Protein AF-A0A849Q0R0-F1 (afdb_monomer)

Foldseek 3Di:
DDWDWDQDPVGTDPTDDDDQVVVQVCVVVPDKDWDWDDDVVDIDTHATWDWDDDPNDIEIESDPDDDPYHHNDDPPPCPPPCPPPPPPQPPVNVVVVVVVVVVVVVVD

Secondary structure (DSSP, 8-state):
-EEE--EETTEE---EEE-HHHHHHHHHTT---EEEEEETTEEEEEEEPEEEEETTEEEEESS----SS-B----------------PPPHHHHHHHHHHHHHHHTT-

Structure (mmCIF, N/CA/C/O backbone):
data_AF-A0A849Q0R0-F1
#
_entry.id   AF-A0A849Q0R0-F1
#
loop_
_atom_site.group_PDB
_atom_site.id
_atom_site.type_symbol
_atom_site.label_atom_id
_atom_site.label_alt_id
_atom_site.label_comp_id
_atom_site.label_asym_id
_atom_site.label_entity_id
_atom_site.label_seq_id
_atom_site.pdbx_PDB_ins_code
_atom_site.Cartn_x
_atom_site.Cartn_y
_atom_site.Cartn_z
_atom_site.occupancy
_atom_site.B_iso_or_equiv
_atom_site.auth_seq_id
_atom_site.auth_comp_id
_atom_site.auth_asym_id
_atom_site.auth_atom_id
_atom_site.pdbx_PDB_model_num
ATOM 1 N N . MET A 1 1 ? 9.302 -4.269 -2.899 1.00 66.31 1 MET A N 1
ATOM 2 C CA . MET A 1 1 ? 8.561 -4.476 -1.632 1.00 66.31 1 MET A CA 1
ATOM 3 C C . MET A 1 1 ? 7.679 -3.267 -1.382 1.00 66.31 1 MET A C 1
ATOM 5 O O . MET A 1 1 ? 8.118 -2.166 -1.687 1.00 66.31 1 MET A O 1
ATOM 9 N N . ALA A 1 2 ? 6.465 -3.462 -0.864 1.00 82.38 2 ALA A N 1
ATOM 10 C CA . ALA A 1 2 ? 5.539 -2.375 -0.543 1.00 82.38 2 ALA A CA 1
ATOM 11 C C . ALA A 1 2 ? 5.251 -2.349 0.963 1.00 82.38 2 ALA A C 1
ATOM 13 O O . ALA A 1 2 ? 5.290 -3.388 1.625 1.00 82.38 2 ALA A O 1
ATOM 14 N N . LYS A 1 3 ? 4.951 -1.166 1.503 1.00 89.81 3 LYS A N 1
ATOM 15 C CA . LYS A 1 3 ? 4.511 -1.007 2.889 1.00 89.81 3 LYS A CA 1
ATOM 16 C C . LYS A 1 3 ? 2.990 -0.875 2.904 1.00 89.81 3 LYS A C 1
ATOM 18 O O . LYS A 1 3 ? 2.447 0.098 2.391 1.00 89.81 3 LYS A O 1
ATOM 23 N N . ARG A 1 4 ? 2.302 -1.877 3.451 1.00 91.88 4 ARG A N 1
ATOM 24 C CA . ARG A 1 4 ? 0.846 -1.869 3.613 1.00 91.88 4 ARG A CA 1
ATOM 25 C C . ARG A 1 4 ? 0.482 -1.132 4.885 1.00 91.88 4 ARG A C 1
ATOM 27 O O . ARG A 1 4 ? 0.954 -1.517 5.948 1.00 91.88 4 ARG A O 1
ATOM 34 N N . HIS A 1 5 ? -0.416 -0.169 4.767 1.00 92.31 5 HIS A N 1
ATOM 35 C CA . HIS A 1 5 ? -1.092 0.477 5.883 1.00 92.31 5 HIS A CA 1
ATOM 36 C C . HIS A 1 5 ? -2.537 -0.028 5.946 1.00 92.31 5 HIS A C 1
ATOM 38 O O . HIS A 1 5 ? -3.097 -0.426 4.925 1.00 92.31 5 HIS A O 1
ATOM 44 N N . GLU A 1 6 ? -3.113 -0.051 7.140 1.00 91.69 6 GLU A N 1
ATOM 45 C CA . GLU A 1 6 ? -4.521 -0.398 7.363 1.00 91.69 6 GLU A CA 1
ATOM 46 C C . GLU A 1 6 ? -5.236 0.862 7.853 1.00 91.69 6 GLU A C 1
ATOM 48 O O . GLU A 1 6 ? -4.666 1.601 8.662 1.00 91.69 6 GLU A O 1
ATOM 53 N N . ASP A 1 7 ? -6.437 1.116 7.333 1.00 86.56 7 ASP A N 1
ATOM 54 C CA . ASP A 1 7 ? -7.311 2.173 7.840 1.00 86.56 7 ASP A CA 1
ATOM 55 C C . ASP A 1 7 ? -7.841 1.755 9.221 1.00 86.56 7 ASP A C 1
ATOM 57 O O . ASP A 1 7 ? -8.287 0.621 9.414 1.00 86.56 7 ASP A O 1
ATOM 61 N N . SER A 1 8 ? -7.791 2.672 10.182 1.00 85.62 8 SER A N 1
ATOM 62 C CA . SER A 1 8 ? -8.345 2.528 11.528 1.00 85.62 8 SER A CA 1
ATOM 63 C C . SER A 1 8 ? -9.107 3.790 11.929 1.00 85.62 8 SER A C 1
ATOM 65 O O . SER A 1 8 ? -8.953 4.850 11.322 1.00 85.62 8 SER A O 1
ATOM 67 N N . ASP A 1 9 ? -9.886 3.713 13.009 1.00 85.56 9 ASP A N 1
ATOM 68 C CA . ASP A 1 9 ? -10.667 4.856 13.518 1.00 85.56 9 ASP A CA 1
ATOM 69 C C . ASP A 1 9 ? -9.794 6.073 13.886 1.00 85.56 9 ASP A C 1
ATOM 71 O O . ASP A 1 9 ? -10.257 7.210 13.920 1.00 85.56 9 ASP A O 1
ATOM 75 N N . THR A 1 10 ? -8.509 5.835 14.152 1.00 83.88 10 THR A N 1
ATOM 76 C CA . THR A 1 10 ? -7.508 6.836 14.545 1.00 83.88 10 THR A CA 1
ATOM 77 C C . THR A 1 10 ? -6.599 7.297 13.401 1.00 83.88 10 THR A C 1
ATOM 79 O O . THR A 1 10 ? -5.693 8.098 13.637 1.00 83.88 10 THR A O 1
ATOM 82 N N . GLY A 1 11 ? -6.808 6.816 12.171 1.00 81.94 11 GLY A N 1
ATOM 83 C CA . GLY A 1 11 ? -5.996 7.171 11.005 1.00 81.94 11 GLY A CA 1
ATOM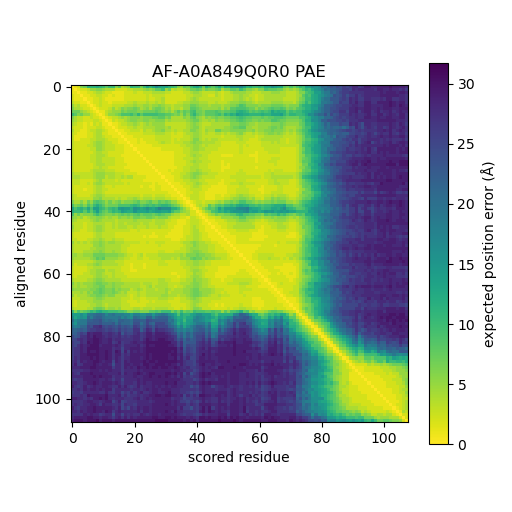 84 C C . GLY A 1 11 ? -5.478 5.946 10.257 1.00 81.94 11 GLY A C 1
ATOM 85 O O . GLY A 1 11 ? -6.217 5.000 10.021 1.00 81.94 11 GLY A O 1
ATOM 86 N N . ILE A 1 12 ? -4.209 5.969 9.850 1.00 85.88 12 ILE A N 1
ATOM 87 C CA . ILE A 1 12 ? -3.561 4.822 9.204 1.00 85.88 12 ILE A CA 1
ATOM 88 C C . ILE A 1 12 ? -2.522 4.212 10.139 1.00 85.88 12 ILE A C 1
ATOM 90 O O . ILE A 1 12 ? -1.804 4.925 10.844 1.00 85.88 12 ILE A O 1
ATOM 94 N N . THR A 1 13 ? -2.408 2.887 10.139 1.00 90.38 13 THR A N 1
ATOM 95 C CA . THR A 1 13 ? -1.404 2.201 10.965 1.00 90.38 13 THR A CA 1
ATOM 96 C C . THR A 1 13 ? 0.028 2.524 10.516 1.00 90.38 13 THR A C 1
ATOM 98 O O . THR A 1 13 ? 0.263 2.968 9.394 1.00 90.38 13 THR A O 1
ATOM 101 N N . ASN A 1 14 ? 1.030 2.226 11.355 1.00 88.25 14 ASN A N 1
ATOM 102 C CA . ASN A 1 14 ? 2.453 2.362 10.991 1.00 88.25 14 ASN A CA 1
ATOM 103 C C . ASN A 1 14 ? 2.867 1.517 9.780 1.00 88.25 14 ASN A C 1
ATOM 105 O O . ASN A 1 14 ? 3.922 1.769 9.196 1.00 88.25 14 ASN A O 1
ATOM 109 N N . GLY A 1 15 ? 2.038 0.544 9.409 1.00 90.50 15 GLY A N 1
ATOM 110 C CA . GLY A 1 15 ? 2.188 -0.316 8.253 1.00 90.50 15 GLY A CA 1
ATOM 111 C C . GLY A 1 15 ? 3.223 -1.430 8.405 1.00 90.50 15 GLY A C 1
ATOM 112 O O . GLY A 1 15 ? 4.105 -1.389 9.263 1.00 90.50 15 GLY A O 1
ATOM 113 N N . LYS A 1 16 ? 3.104 -2.449 7.554 1.00 93.00 16 LYS A N 1
ATOM 114 C CA . LYS A 1 16 ? 3.971 -3.637 7.514 1.00 93.00 16 LYS A CA 1
ATOM 115 C C . LYS A 1 16 ? 4.429 -3.896 6.086 1.00 93.00 16 LYS A C 1
ATOM 117 O O . LYS A 1 16 ? 3.681 -3.644 5.141 1.00 93.00 16 LYS A O 1
ATOM 122 N N . PHE A 1 17 ? 5.647 -4.402 5.920 1.00 92.00 17 PHE A N 1
ATOM 123 C CA . PHE A 1 17 ? 6.100 -4.834 4.603 1.00 92.00 17 PHE A CA 1
ATOM 124 C C . PHE A 1 17 ? 5.300 -6.051 4.152 1.00 92.00 17 PHE A C 1
ATOM 126 O O . PHE A 1 17 ? 5.124 -7.004 4.909 1.00 92.00 17 PHE A O 1
ATOM 133 N N . VAL A 1 18 ? 4.814 -5.993 2.919 1.00 91.88 18 VAL A N 1
ATOM 134 C CA . VAL A 1 18 ? 4.101 -7.089 2.270 1.00 91.88 18 VAL A CA 1
ATOM 135 C C . VAL A 1 18 ? 4.689 -7.329 0.888 1.00 91.88 18 VAL A C 1
ATOM 137 O O . VAL A 1 18 ? 5.199 -6.413 0.228 1.00 91.88 18 VAL A O 1
ATOM 140 N N . ASP A 1 19 ? 4.636 -8.586 0.468 1.00 91.69 19 ASP A N 1
ATOM 141 C CA . ASP A 1 19 ? 5.011 -8.994 -0.875 1.00 91.69 19 ASP A CA 1
ATOM 142 C C . ASP A 1 19 ? 3.794 -9.049 -1.810 1.00 91.69 19 ASP A C 1
ATOM 144 O O . ASP A 1 19 ? 2.631 -8.943 -1.407 1.00 91.69 19 ASP A O 1
ATOM 148 N N . ARG A 1 20 ? 4.091 -9.224 -3.098 1.00 92.44 20 ARG A N 1
ATOM 149 C CA . ARG A 1 20 ? 3.095 -9.304 -4.165 1.00 92.44 20 ARG A CA 1
ATOM 150 C C . ARG A 1 20 ? 2.138 -10.481 -3.992 1.00 92.44 20 ARG A C 1
ATOM 152 O O . ARG A 1 20 ? 0.956 -10.345 -4.310 1.00 92.44 20 ARG A O 1
ATOM 159 N N . ILE A 1 21 ? 2.628 -11.624 -3.511 1.00 94.12 21 ILE A N 1
ATOM 160 C CA . ILE A 1 21 ? 1.829 -12.845 -3.356 1.00 94.12 21 ILE A CA 1
ATOM 161 C C . ILE A 1 21 ? 0.748 -12.604 -2.306 1.00 94.12 21 ILE A C 1
ATOM 163 O O . ILE A 1 21 ? -0.431 -12.853 -2.571 1.00 94.12 21 ILE A O 1
ATOM 167 N N . LYS A 1 22 ? 1.125 -12.047 -1.154 1.00 94.75 22 LYS A N 1
ATOM 168 C CA . LYS A 1 22 ? 0.201 -11.731 -0.070 1.00 94.75 22 LYS A CA 1
ATOM 169 C C . LYS A 1 22 ? -0.816 -10.674 -0.486 1.00 94.75 22 LYS A C 1
ATOM 171 O O . LYS A 1 22 ? -2.009 -10.885 -0.277 1.00 94.75 22 LYS A O 1
ATOM 176 N N . THR A 1 23 ? -0.382 -9.588 -1.129 1.00 93.38 23 THR A N 1
ATOM 177 C CA . THR A 1 23 ? -1.302 -8.559 -1.643 1.00 93.38 23 THR A CA 1
ATOM 178 C C . THR A 1 23 ? -2.307 -9.149 -2.632 1.00 93.38 23 THR A C 1
ATOM 180 O O . THR A 1 23 ? -3.503 -8.891 -2.525 1.00 93.38 23 THR A O 1
ATOM 183 N N . SER A 1 24 ? -1.850 -9.991 -3.558 1.00 94.06 24 SER A N 1
ATOM 184 C CA . SER A 1 24 ? -2.725 -10.608 -4.562 1.00 94.06 24 SER A CA 1
ATOM 185 C C . SER A 1 24 ? -3.704 -11.603 -3.944 1.00 94.06 24 SER A C 1
ATOM 187 O O . SER A 1 24 ? -4.870 -11.636 -4.329 1.00 94.06 24 SER A O 1
ATOM 189 N N . PHE A 1 25 ? -3.251 -12.397 -2.969 1.00 95.00 25 PHE A N 1
ATOM 190 C CA . PHE A 1 25 ? -4.117 -13.296 -2.210 1.00 95.00 25 PHE A CA 1
ATOM 191 C C . PHE A 1 25 ? -5.208 -12.515 -1.473 1.00 95.00 25 PHE A C 1
ATOM 193 O O . PHE A 1 25 ? -6.375 -12.884 -1.543 1.00 95.00 25 PHE A O 1
ATOM 200 N N . ASP A 1 26 ? -4.853 -11.414 -0.817 1.00 95.19 26 ASP A N 1
ATOM 201 C CA . ASP A 1 26 ? -5.809 -10.585 -0.087 1.00 95.19 26 ASP A CA 1
ATOM 202 C C . ASP A 1 26 ? -6.877 -9.995 -1.022 1.00 95.19 26 ASP A C 1
ATOM 204 O O . ASP A 1 26 ? -8.068 -10.077 -0.715 1.00 95.19 26 ASP A O 1
ATOM 208 N N . ILE A 1 27 ? -6.476 -9.481 -2.192 1.00 94.88 27 ILE A N 1
ATOM 209 C CA . ILE A 1 27 ? -7.425 -8.945 -3.181 1.00 94.88 27 ILE A CA 1
ATOM 210 C C . ILE A 1 27 ? -8.332 -10.049 -3.736 1.00 94.88 27 ILE A C 1
ATOM 212 O O . ILE A 1 27 ? -9.539 -9.847 -3.872 1.00 94.88 27 ILE A O 1
ATOM 216 N N . ALA A 1 28 ? -7.785 -11.238 -4.004 1.00 94.12 28 ALA A N 1
ATOM 217 C CA . ALA A 1 28 ? -8.571 -12.390 -4.443 1.00 94.12 28 ALA A CA 1
ATOM 218 C C . ALA A 1 28 ? -9.621 -12.828 -3.404 1.00 94.12 28 ALA A C 1
ATOM 220 O O . ALA A 1 28 ? -10.667 -13.347 -3.782 1.00 94.12 28 ALA A O 1
ATOM 221 N N . ASN A 1 29 ? -9.363 -12.585 -2.115 1.00 96.12 29 ASN A N 1
ATOM 222 C CA . ASN A 1 29 ? -10.286 -12.864 -1.011 1.00 96.12 29 ASN A CA 1
ATOM 223 C C . ASN A 1 29 ? -11.198 -11.670 -0.662 1.00 96.12 29 ASN A C 1
ATOM 225 O O . ASN A 1 29 ? -11.835 -11.664 0.389 1.00 96.12 29 ASN A O 1
ATOM 229 N N . GLY A 1 30 ? -11.284 -10.662 -1.536 1.00 95.00 30 GLY A N 1
ATOM 230 C CA . GLY A 1 30 ? -12.250 -9.568 -1.420 1.00 95.00 30 GLY A CA 1
ATOM 231 C C . GLY A 1 30 ? -11.746 -8.320 -0.696 1.00 95.00 30 GLY A C 1
ATOM 232 O O . GLY A 1 30 ? -12.496 -7.349 -0.583 1.00 95.00 30 GLY A O 1
ATOM 233 N N . LEU A 1 31 ? -10.487 -8.285 -0.247 1.00 94.69 31 LEU A N 1
ATOM 234 C CA . LEU A 1 31 ? -9.910 -7.058 0.303 1.00 94.69 31 LEU A CA 1
ATOM 235 C C . LEU A 1 31 ? -9.631 -6.047 -0.816 1.00 94.69 31 LEU A C 1
ATOM 237 O O . LEU A 1 31 ? -9.176 -6.391 -1.905 1.00 94.69 31 LEU A O 1
ATOM 241 N N . SER A 1 32 ? -9.894 -4.770 -0.551 1.00 92.88 32 SER A N 1
ATOM 242 C CA . SER A 1 32 ? -9.600 -3.687 -1.492 1.00 92.88 32 SER A CA 1
ATOM 243 C C . SER A 1 32 ? -8.412 -2.872 -1.011 1.00 92.88 32 SER A C 1
ATOM 245 O O . SER A 1 32 ? -8.316 -2.529 0.162 1.00 92.88 32 SER A O 1
ATOM 247 N N . TYR A 1 33 ? -7.529 -2.541 -1.946 1.00 93.81 33 TYR A N 1
ATOM 248 C CA . TYR A 1 33 ? -6.330 -1.756 -1.699 1.00 93.81 33 TYR A CA 1
ATOM 249 C C . TYR 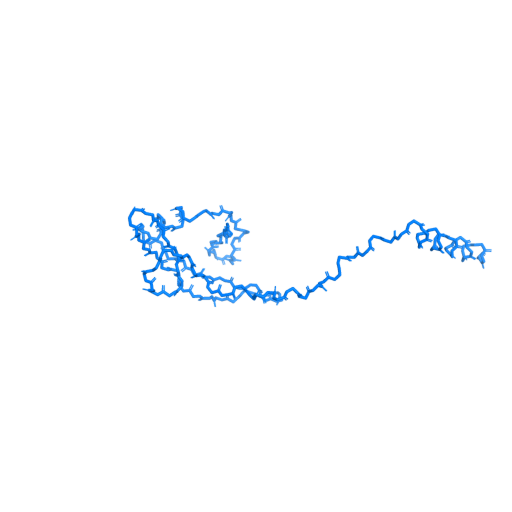A 1 33 ? -6.314 -0.515 -2.579 1.00 93.81 33 TYR A C 1
ATOM 251 O O . TYR A 1 33 ? -6.784 -0.548 -3.719 1.00 93.81 33 TYR A O 1
ATOM 259 N N . ILE A 1 34 ? -5.722 0.556 -2.061 1.00 92.75 34 ILE A N 1
ATOM 260 C CA . ILE A 1 34 ? -5.394 1.768 -2.810 1.00 92.75 34 ILE A CA 1
ATOM 261 C C . ILE A 1 34 ? -3.912 2.096 -2.615 1.00 92.75 34 ILE A C 1
ATOM 263 O O . ILE A 1 34 ? -3.342 1.777 -1.568 1.00 92.75 34 ILE A O 1
ATOM 267 N N . THR A 1 35 ? -3.284 2.743 -3.593 1.00 91.50 35 THR A N 1
ATOM 268 C CA . THR A 1 35 ? -2.009 3.426 -3.347 1.00 91.50 35 THR A CA 1
ATOM 269 C C . THR A 1 35 ? -2.244 4.651 -2.462 1.00 91.50 35 THR A C 1
ATOM 271 O O . THR A 1 35 ? -3.338 5.220 -2.433 1.00 91.50 35 THR A O 1
ATOM 274 N N . ILE A 1 36 ? -1.223 5.054 -1.707 1.00 88.25 36 ILE A N 1
ATOM 275 C CA . ILE A 1 36 ? -1.218 6.300 -0.937 1.00 88.25 36 ILE A CA 1
ATOM 276 C C . ILE A 1 36 ? 0.105 7.024 -1.172 1.00 88.25 36 ILE A C 1
ATOM 278 O O . ILE A 1 36 ? 1.155 6.391 -1.273 1.00 88.25 36 ILE A O 1
ATOM 282 N N . TYR A 1 37 ? 0.055 8.351 -1.233 1.00 85.44 37 TYR A N 1
ATOM 283 C CA . TYR A 1 37 ? 1.233 9.201 -1.390 1.00 85.44 37 TYR A CA 1
ATOM 284 C C . TYR A 1 37 ? 1.407 10.046 -0.139 1.00 85.44 37 TYR A C 1
ATOM 286 O O . TYR A 1 37 ? 0.471 10.722 0.288 1.00 85.44 37 TYR A O 1
ATOM 294 N N . ASN A 1 38 ? 2.607 10.036 0.430 1.00 78.94 38 ASN A N 1
ATOM 295 C CA . ASN A 1 38 ? 2.972 10.981 1.473 1.00 78.94 38 ASN A CA 1
ATOM 296 C C . ASN A 1 38 ? 3.387 12.299 0.802 1.00 78.94 38 ASN A C 1
ATOM 298 O O . ASN A 1 38 ? 4.362 12.336 0.051 1.00 78.94 38 ASN A O 1
ATOM 302 N N . ARG A 1 39 ? 2.625 13.367 1.025 1.00 73.06 39 ARG A N 1
ATOM 303 C CA . ARG A 1 39 ? 3.092 14.744 0.822 1.00 73.06 39 ARG A CA 1
ATOM 304 C C . ARG A 1 39 ? 3.452 15.309 2.187 1.00 73.06 39 ARG A C 1
ATOM 306 O O . ARG A 1 39 ? 2.973 14.794 3.188 1.00 73.06 39 ARG A O 1
ATOM 313 N N . ILE A 1 40 ? 4.268 16.363 2.229 1.00 73.25 40 ILE A N 1
ATOM 314 C CA . ILE A 1 40 ? 4.672 17.043 3.473 1.00 73.25 40 ILE A CA 1
ATOM 315 C C . ILE A 1 40 ? 3.467 17.107 4.431 1.00 73.25 40 ILE A C 1
ATOM 317 O O . ILE A 1 40 ? 2.440 17.693 4.089 1.00 73.25 40 ILE A O 1
ATOM 321 N N . SER A 1 41 ? 3.591 16.373 5.545 1.00 70.50 41 SER A N 1
ATOM 322 C CA . SER A 1 41 ? 2.615 16.191 6.634 1.00 70.50 41 SER A CA 1
ATOM 323 C C . SER A 1 41 ? 1.205 15.666 6.294 1.00 70.50 41 SER A C 1
ATOM 325 O O . SER A 1 41 ? 0.337 15.674 7.167 1.00 70.50 41 SER A O 1
ATOM 327 N N . THR A 1 42 ? 0.945 15.154 5.087 1.00 79.69 42 THR A N 1
ATOM 328 C CA . THR A 1 42 ? -0.383 14.656 4.677 1.00 79.69 42 THR A CA 1
ATOM 329 C C . THR A 1 42 ? -0.321 13.398 3.807 1.00 79.69 42 THR A C 1
ATOM 331 O O . THR A 1 42 ? 0.600 13.189 3.021 1.00 79.69 42 THR A O 1
ATOM 334 N N . TRP A 1 43 ? -1.349 12.553 3.905 1.00 82.56 43 TRP A N 1
ATOM 335 C CA . TRP A 1 43 ? -1.517 11.386 3.038 1.00 82.56 43 TRP A CA 1
ATOM 336 C C . TRP A 1 43 ? -2.569 11.670 1.973 1.00 82.56 43 TRP A C 1
ATOM 338 O O . TRP A 1 43 ? -3.691 12.070 2.284 1.00 82.56 43 TRP A O 1
ATOM 348 N N . LYS A 1 44 ? -2.224 11.435 0.709 1.00 85.31 44 LYS A N 1
ATOM 349 C CA . LYS A 1 44 ? -3.153 11.532 -0.415 1.00 85.31 44 LYS A CA 1
ATOM 350 C C . LYS A 1 44 ? -3.538 10.133 -0.883 1.00 85.31 44 LYS A C 1
ATOM 352 O O . LYS A 1 44 ? -2.661 9.330 -1.200 1.00 85.31 44 LYS A O 1
ATOM 357 N N . LYS A 1 45 ? -4.845 9.865 -0.970 1.00 88.25 45 LYS A N 1
ATOM 358 C CA . LYS A 1 45 ? -5.374 8.647 -1.599 1.00 88.25 45 LYS A CA 1
ATOM 359 C C . LYS A 1 45 ? -4.987 8.615 -3.077 1.00 88.25 45 LYS A C 1
ATOM 361 O O . LYS A 1 45 ? -5.113 9.622 -3.775 1.00 88.25 45 LYS A O 1
ATOM 366 N N . GLY A 1 46 ? -4.494 7.468 -3.512 1.00 90.56 46 GLY A N 1
ATOM 367 C CA . GLY A 1 46 ? -4.128 7.174 -4.885 1.00 90.56 46 GLY A CA 1
ATOM 368 C C . GLY A 1 46 ? -5.151 6.280 -5.574 1.00 90.56 46 GLY A C 1
ATOM 369 O O . GLY A 1 46 ? -6.358 6.410 -5.364 1.00 90.56 46 GLY A O 1
ATOM 370 N N . ASN A 1 47 ? -4.650 5.373 -6.402 1.00 93.06 47 ASN A N 1
ATOM 371 C CA . ASN A 1 47 ? -5.440 4.538 -7.294 1.00 93.06 47 ASN A CA 1
ATOM 372 C C . ASN A 1 47 ? -5.745 3.172 -6.680 1.00 93.06 47 ASN A C 1
ATOM 374 O O . ASN A 1 47 ? -4.952 2.628 -5.908 1.00 93.06 47 ASN A O 1
ATOM 378 N N . LYS A 1 48 ? -6.898 2.599 -7.043 1.00 94.62 48 LYS A N 1
ATOM 379 C CA . LYS A 1 48 ? -7.262 1.236 -6.644 1.00 94.62 48 LYS A CA 1
ATOM 380 C C . LYS A 1 48 ? -6.273 0.244 -7.247 1.00 94.62 48 LYS A C 1
ATOM 382 O O . LYS A 1 48 ? -5.946 0.328 -8.424 1.00 94.62 48 LYS A O 1
ATOM 387 N N . ILE A 1 49 ? -5.829 -0.708 -6.437 1.00 94.31 49 ILE A N 1
ATOM 388 C CA . ILE A 1 49 ? -4.961 -1.788 -6.894 1.00 94.31 49 ILE A CA 1
ATOM 389 C C . ILE A 1 49 ? -5.831 -2.938 -7.402 1.00 94.31 49 ILE A C 1
ATOM 391 O O . ILE A 1 49 ? -6.747 -3.412 -6.723 1.00 94.31 49 ILE A O 1
ATOM 395 N N . HIS A 1 50 ? -5.513 -3.393 -8.602 1.00 94.12 50 HIS A N 1
ATOM 396 C CA . HIS A 1 50 ? -6.048 -4.574 -9.252 1.00 94.12 50 HIS A CA 1
ATOM 397 C C . HIS A 1 50 ? -4.996 -5.681 -9.253 1.00 94.12 50 HIS A C 1
ATOM 399 O O . HIS A 1 50 ? -3.795 -5.413 -9.263 1.00 94.12 50 HIS A O 1
ATOM 405 N N . PHE A 1 51 ? -5.452 -6.933 -9.270 1.00 93.88 51 PHE A N 1
ATOM 406 C CA . PHE A 1 51 ? -4.580 -8.084 -9.476 1.00 93.88 51 PHE A CA 1
ATOM 407 C C . PHE A 1 51 ? -5.070 -8.923 -10.653 1.00 93.88 51 PHE A C 1
ATOM 409 O O . PHE A 1 51 ? -6.262 -8.950 -10.970 1.00 93.88 51 PHE A O 1
ATOM 416 N N . PHE A 1 52 ? -4.147 -9.643 -11.272 1.00 94.44 52 PHE A N 1
ATOM 417 C CA . PHE A 1 52 ? -4.440 -10.694 -12.241 1.00 94.44 52 PHE A CA 1
ATOM 418 C C . PHE A 1 52 ? -3.317 -11.731 -12.216 1.00 94.44 52 PHE A C 1
ATOM 420 O O . PHE A 1 52 ? -2.295 -11.545 -11.554 1.00 94.44 52 PHE A O 1
ATOM 427 N N . ARG A 1 53 ? -3.521 -12.851 -12.913 1.00 95.31 53 ARG A N 1
ATOM 428 C CA . ARG A 1 53 ? -2.516 -13.907 -13.054 1.00 95.31 53 ARG A CA 1
ATOM 429 C C . ARG A 1 53 ? -2.189 -14.137 -14.519 1.00 95.31 53 ARG A C 1
ATOM 431 O O . ARG A 1 53 ? -3.101 -14.193 -15.343 1.00 95.31 53 ARG A O 1
ATOM 438 N N . ILE A 1 54 ? -0.909 -14.320 -14.820 1.00 95.69 54 ILE A N 1
ATOM 439 C CA . ILE A 1 54 ? -0.420 -14.763 -16.129 1.00 95.69 54 ILE A CA 1
ATOM 440 C C . ILE A 1 54 ? 0.437 -15.999 -15.875 1.00 95.69 54 ILE A C 1
ATOM 442 O O . ILE A 1 54 ? 1.379 -15.942 -15.097 1.00 95.69 54 ILE A O 1
ATOM 446 N N . HIS A 1 55 ? 0.070 -17.134 -16.473 1.00 95.19 55 HIS A N 1
ATOM 447 C CA . HIS A 1 55 ? 0.742 -18.425 -16.249 1.00 95.19 55 HIS A CA 1
ATOM 448 C C . HIS A 1 55 ? 0.890 -18.816 -14.762 1.00 95.19 55 HIS A C 1
ATOM 450 O O . HIS A 1 55 ? 1.872 -19.428 -14.369 1.00 95.19 55 HIS A O 1
ATOM 456 N N . GLY A 1 56 ? -0.091 -18.458 -13.926 1.00 93.44 56 GLY A N 1
ATOM 457 C CA . GLY A 1 56 ? -0.072 -18.731 -12.483 1.00 93.44 56 GLY A CA 1
ATOM 458 C C . GLY A 1 56 ? 0.641 -17.667 -11.642 1.00 93.44 56 GLY A C 1
ATOM 459 O O . GLY A 1 56 ? 0.326 -17.539 -10.460 1.00 93.44 56 GLY A O 1
ATOM 460 N N . GLU A 1 57 ? 1.492 -16.841 -12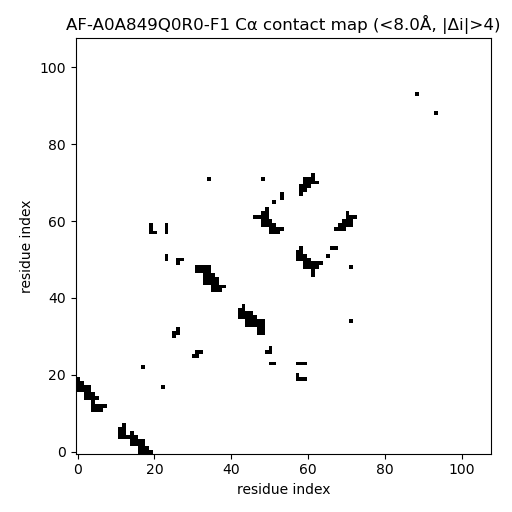.251 1.00 95.25 57 GLU A N 1
ATOM 461 C CA . GLU A 1 57 ? 2.199 -15.755 -11.572 1.00 95.25 57 GLU A CA 1
ATOM 462 C C . GLU A 1 57 ? 1.276 -14.550 -11.341 1.00 95.25 57 GLU A C 1
ATOM 464 O O . GLU A 1 57 ? 0.618 -14.093 -12.286 1.00 95.25 57 GLU A O 1
ATOM 469 N N . PRO A 1 58 ? 1.181 -14.029 -10.103 1.00 94.94 58 PRO A N 1
ATOM 470 C CA . PRO A 1 58 ? 0.354 -12.873 -9.800 1.00 94.94 58 PRO A CA 1
ATOM 471 C C . PRO A 1 58 ? 1.062 -11.559 -10.142 1.00 94.94 58 PRO A C 1
ATOM 473 O O . PRO A 1 58 ? 2.252 -11.405 -9.873 1.00 94.94 58 PRO A O 1
ATOM 476 N N . TYR A 1 59 ? 0.292 -10.590 -10.631 1.00 94.50 59 TYR A N 1
ATOM 477 C CA . TYR A 1 59 ? 0.729 -9.221 -10.903 1.00 94.50 59 TYR A CA 1
ATOM 478 C C . TYR A 1 59 ? -0.253 -8.222 -10.299 1.00 94.50 59 TYR A C 1
ATOM 480 O O . TYR A 1 59 ? -1.460 -8.484 -10.263 1.00 94.50 59 TYR A O 1
ATOM 488 N N . VAL A 1 60 ? 0.264 -7.084 -9.836 1.00 93.88 60 VAL A N 1
ATOM 489 C CA . VAL A 1 60 ? -0.514 -5.997 -9.228 1.00 93.88 60 VAL A CA 1
ATOM 490 C C . VAL A 1 60 ? -0.346 -4.701 -10.010 1.00 93.88 60 VAL A C 1
ATOM 492 O O . VAL A 1 60 ? 0.771 -4.249 -10.278 1.00 93.88 60 VAL A O 1
ATOM 495 N N . ARG A 1 61 ? -1.467 -4.091 -10.395 1.00 94.19 61 ARG A N 1
ATOM 496 C CA . ARG A 1 61 ? -1.480 -2.874 -11.213 1.00 94.19 61 ARG A CA 1
ATOM 497 C C . ARG A 1 61 ? -2.571 -1.904 -10.776 1.00 94.19 61 ARG A C 1
ATOM 499 O O . ARG A 1 61 ? -3.596 -2.327 -10.259 1.00 94.19 61 ARG A O 1
ATOM 506 N N . ILE A 1 62 ? -2.357 -0.609 -10.976 1.00 94.00 62 ILE A N 1
ATOM 507 C CA . ILE A 1 62 ? -3.386 0.431 -10.798 1.00 94.00 62 ILE A CA 1
ATOM 508 C C . ILE A 1 62 ? -4.233 0.638 -12.054 1.00 94.00 62 ILE A C 1
ATOM 510 O O . ILE A 1 62 ? -5.341 1.160 -11.982 1.00 94.00 62 ILE A O 1
ATOM 514 N N . ASP A 1 63 ? -3.716 0.212 -13.205 1.00 92.00 63 ASP A N 1
ATOM 515 C CA . ASP A 1 63 ? -4.496 0.076 -14.425 1.00 92.00 63 ASP A CA 1
ATOM 516 C C . ASP A 1 63 ? -5.069 -1.348 -14.529 1.00 92.00 63 ASP A C 1
ATOM 518 O O . ASP A 1 63 ? -4.763 -2.239 -13.733 1.00 92.00 63 ASP A O 1
ATOM 522 N N . GLN A 1 64 ? -5.927 -1.567 -15.521 1.00 90.75 64 GLN A N 1
ATOM 523 C CA . GLN A 1 64 ? -6.514 -2.880 -15.806 1.00 90.75 64 GLN A CA 1
ATOM 524 C C . GLN A 1 64 ? -5.810 -3.599 -16.965 1.00 90.75 64 GLN A C 1
ATOM 526 O O . GLN A 1 64 ? -6.367 -4.533 -17.550 1.00 90.75 64 GLN A O 1
ATOM 531 N N . ASN A 1 65 ? -4.596 -3.171 -17.323 1.00 93.00 65 ASN A N 1
ATOM 532 C CA . ASN A 1 65 ? -3.852 -3.775 -18.415 1.00 93.00 65 ASN A CA 1
ATOM 533 C C . ASN A 1 65 ? -3.265 -5.125 -17.976 1.00 93.00 65 ASN A C 1
ATOM 535 O O . ASN A 1 65 ? -2.678 -5.242 -16.903 1.00 93.00 65 ASN A O 1
ATOM 539 N N . LYS A 1 66 ? -3.402 -6.163 -18.802 1.00 91.69 66 LYS A N 1
ATOM 540 C CA . LYS A 1 66 ? -2.982 -7.532 -18.459 1.00 91.69 66 LYS A CA 1
ATOM 541 C C . LYS A 1 66 ? -1.624 -7.847 -19.074 1.00 91.69 66 LYS A C 1
ATOM 543 O O . LYS A 1 66 ? -1.538 -8.558 -20.071 1.00 91.69 66 LYS A O 1
ATOM 548 N N . VAL A 1 67 ? -0.569 -7.310 -18.470 1.00 93.38 67 VAL A N 1
ATOM 549 C CA . VAL A 1 67 ? 0.825 -7.537 -18.889 1.00 93.38 67 VAL A CA 1
ATOM 550 C C . VAL A 1 67 ? 1.610 -8.170 -17.749 1.00 93.38 67 VAL A C 1
ATOM 552 O O . VAL A 1 67 ? 1.272 -7.990 -16.584 1.00 93.38 67 VAL A O 1
ATOM 555 N N . ASN A 1 68 ? 2.682 -8.884 -18.060 1.00 93.81 68 ASN A N 1
ATOM 556 C CA . ASN A 1 68 ? 3.539 -9.572 -17.091 1.00 93.81 68 ASN A CA 1
ATOM 557 C C . ASN A 1 68 ? 4.469 -8.616 -16.310 1.00 93.81 68 ASN A C 1
ATOM 559 O O . ASN A 1 68 ? 5.656 -8.891 -16.139 1.00 93.81 68 ASN A O 1
ATOM 563 N N . GLN A 1 69 ? 3.932 -7.493 -15.832 1.00 92.38 69 GLN A N 1
ATOM 564 C CA . GLN A 1 69 ? 4.663 -6.458 -15.110 1.00 92.38 69 GLN A CA 1
ATOM 565 C C . GLN A 1 69 ? 3.746 -5.766 -14.098 1.00 92.38 69 GLN A C 1
ATOM 567 O O . GLN A 1 69 ? 2.604 -5.427 -14.413 1.00 92.38 69 GLN A O 1
ATOM 572 N N . ASP A 1 70 ? 4.265 -5.502 -12.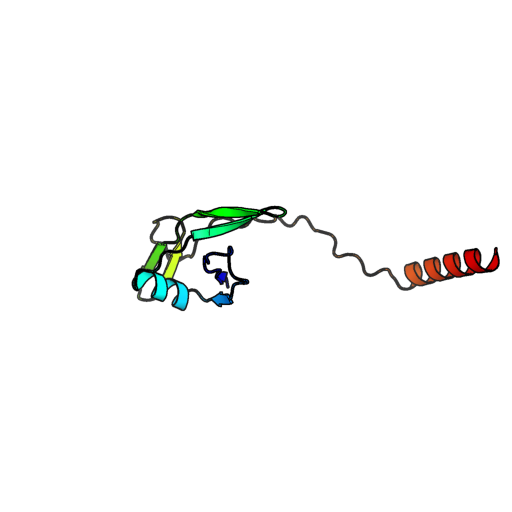902 1.00 91.25 70 ASP A N 1
ATOM 573 C CA . ASP A 1 70 ? 3.582 -4.677 -11.904 1.00 91.25 70 ASP A CA 1
ATOM 574 C C . ASP A 1 70 ? 3.578 -3.196 -12.328 1.00 91.25 70 ASP A C 1
ATOM 576 O O . ASP A 1 70 ? 4.476 -2.730 -13.032 1.00 91.25 70 ASP A O 1
ATOM 580 N N . TYR A 1 71 ? 2.566 -2.439 -11.906 1.00 91.69 71 TYR A N 1
ATOM 581 C CA . TYR A 1 71 ? 2.466 -1.008 -12.212 1.00 91.69 71 TYR A CA 1
ATOM 582 C C . TYR A 1 71 ? 1.625 -0.284 -11.173 1.00 91.69 71 TYR A C 1
ATOM 584 O O . TYR A 1 71 ? 0.403 -0.354 -11.201 1.00 91.69 71 TYR A O 1
ATOM 592 N N . LEU A 1 72 ? 2.272 0.420 -10.251 1.00 88.62 72 LEU A N 1
ATOM 593 C CA . LEU A 1 72 ? 1.611 1.131 -9.153 1.00 88.62 72 LEU A CA 1
ATOM 594 C C . LEU A 1 72 ? 1.731 2.657 -9.301 1.00 88.62 72 LEU A C 1
ATOM 596 O O . LEU A 1 72 ? 1.779 3.366 -8.299 1.00 88.62 72 LEU A O 1
ATOM 600 N N . GLU A 1 73 ? 1.751 3.128 -10.557 1.00 81.12 73 GLU A N 1
ATOM 601 C CA . GLU A 1 73 ? 2.144 4.486 -10.972 1.00 81.12 73 GLU A CA 1
ATOM 602 C C . GLU A 1 73 ? 3.638 4.770 -10.758 1.00 81.12 73 GLU A C 1
ATOM 604 O O . GLU A 1 73 ? 4.322 4.063 -10.012 1.00 81.12 73 GLU A O 1
ATOM 609 N N . ASP A 1 74 ? 4.157 5.806 -11.423 1.00 63.38 74 ASP A N 1
ATOM 610 C CA . ASP A 1 74 ? 5.489 6.319 -11.112 1.00 63.38 74 ASP A CA 1
ATOM 611 C C . ASP A 1 74 ? 5.428 6.938 -9.704 1.00 63.38 74 ASP A C 1
ATOM 613 O O . ASP A 1 74 ? 4.923 8.042 -9.488 1.00 63.38 74 ASP A O 1
ATOM 617 N N . ILE A 1 75 ? 6.007 6.234 -8.724 1.00 55.50 75 ILE A N 1
ATOM 618 C CA . ILE A 1 75 ? 6.814 6.917 -7.706 1.00 55.50 75 ILE A CA 1
ATOM 619 C C . ILE A 1 75 ? 7.672 7.860 -8.531 1.00 55.50 75 ILE A C 1
ATOM 621 O O . ILE A 1 75 ? 8.320 7.325 -9.430 1.00 55.50 75 ILE A O 1
ATOM 625 N N . LEU A 1 76 ? 7.593 9.189 -8.311 1.00 43.88 76 LEU A N 1
ATOM 626 C CA . LEU A 1 76 ? 8.425 10.186 -9.000 1.00 43.88 76 LEU A CA 1
ATOM 627 C C . LEU A 1 76 ? 9.707 9.478 -9.395 1.00 43.88 76 LEU A C 1
ATOM 629 O O . LEU A 1 76 ? 10.451 9.067 -8.497 1.00 43.88 76 LEU A O 1
ATOM 633 N N . LYS A 1 77 ? 9.898 9.209 -10.696 1.00 45.38 77 LYS A N 1
ATOM 634 C CA . LYS A 1 77 ? 11.222 8.854 -11.168 1.00 45.38 77 LYS A CA 1
ATOM 635 C C . LYS A 1 77 ? 11.994 10.074 -10.751 1.00 45.38 77 LYS A C 1
ATOM 637 O O . LYS A 1 77 ? 11.894 11.128 -11.372 1.00 45.38 77 LYS A O 1
ATOM 642 N N . VAL A 1 78 ? 12.668 9.958 -9.619 1.00 45.94 78 VAL A N 1
ATOM 643 C CA . VAL A 1 78 ? 13.802 10.782 -9.327 1.00 45.94 78 VAL A CA 1
ATOM 644 C C . VAL A 1 78 ? 14.734 10.327 -10.441 1.00 45.94 78 VAL A C 1
ATOM 646 O O . VAL A 1 78 ? 15.511 9.393 -10.277 1.00 45.94 78 VAL A O 1
ATOM 649 N N . GLU A 1 79 ? 14.565 10.913 -11.640 1.00 45.78 79 GLU A N 1
ATOM 650 C CA . GLU A 1 79 ? 15.707 11.301 -12.445 1.00 45.78 79 GLU A CA 1
ATOM 651 C C . GLU A 1 79 ? 16.663 11.787 -11.397 1.00 45.78 79 GLU A C 1
ATOM 653 O O . GLU A 1 79 ? 16.282 12.677 -10.635 1.00 45.78 79 GLU A O 1
ATOM 658 N N . SER A 1 80 ? 17.745 11.044 -11.213 1.00 46.78 80 SER A N 1
ATOM 659 C CA . SER A 1 80 ? 18.711 11.272 -10.166 1.00 46.78 80 SER A CA 1
ATOM 660 C C . SER A 1 80 ? 19.094 12.745 -10.208 1.00 46.78 80 SER A C 1
ATOM 662 O O . SER A 1 80 ? 20.044 13.137 -10.880 1.00 46.78 80 SER A O 1
ATOM 664 N N . LEU A 1 81 ? 18.354 13.582 -9.484 1.00 48.88 81 LEU A N 1
ATOM 665 C CA . LEU A 1 81 ? 18.904 14.715 -8.812 1.00 48.88 81 LEU A CA 1
ATOM 666 C C . LEU A 1 81 ? 19.911 13.997 -7.950 1.00 48.88 81 LEU A C 1
ATOM 668 O O . LEU A 1 81 ? 19.536 13.276 -7.024 1.00 48.88 81 LEU A O 1
ATOM 672 N N . ALA A 1 82 ? 21.162 14.033 -8.399 1.00 45.66 82 ALA A N 1
ATOM 673 C CA . ALA A 1 82 ? 22.290 13.783 -7.548 1.00 45.66 82 ALA A CA 1
ATOM 674 C C . ALA A 1 82 ? 22.065 14.736 -6.377 1.00 45.66 82 ALA A C 1
ATOM 676 O O . ALA A 1 82 ? 22.402 15.912 -6.439 1.00 45.66 82 ALA A O 1
ATOM 677 N N . ILE A 1 83 ? 21.335 14.259 -5.372 1.00 48.25 83 ILE A N 1
ATOM 678 C CA . ILE A 1 83 ? 21.411 14.788 -4.036 1.00 48.25 83 ILE A CA 1
ATOM 679 C C . ILE A 1 83 ? 22.861 14.452 -3.738 1.00 48.25 83 ILE A C 1
ATOM 681 O O . ILE A 1 83 ? 23.164 13.254 -3.693 1.00 48.25 83 ILE A O 1
ATOM 685 N N . PRO A 1 84 ? 23.776 15.438 -3.711 1.00 46.06 84 PRO A N 1
ATOM 686 C CA . PRO A 1 84 ? 25.120 15.130 -3.279 1.00 46.06 84 PRO A CA 1
ATOM 687 C C . PRO A 1 84 ? 24.933 14.422 -1.943 1.00 46.06 84 PRO A C 1
ATOM 689 O O . PRO A 1 84 ? 24.245 14.946 -1.058 1.00 46.06 84 PRO A O 1
ATOM 692 N N . GLU A 1 85 ? 25.439 13.190 -1.836 1.00 55.62 85 GLU A N 1
ATOM 693 C CA . GLU A 1 85 ? 25.654 12.617 -0.516 1.00 55.62 85 GLU A CA 1
ATOM 694 C C . GLU A 1 85 ? 26.341 13.720 0.289 1.00 55.62 85 GLU A C 1
ATOM 696 O O . GLU A 1 85 ? 27.198 14.410 -0.279 1.00 55.62 85 GLU A O 1
ATOM 701 N N . PRO A 1 86 ? 25.915 14.001 1.532 1.00 55.81 86 PRO A N 1
ATOM 702 C CA . PRO A 1 86 ? 26.657 14.945 2.343 1.00 55.81 86 PRO A CA 1
ATOM 703 C C . PRO A 1 86 ? 28.087 14.415 2.361 1.00 55.81 86 PRO A C 1
ATOM 705 O O . PRO A 1 86 ? 28.320 13.355 2.937 1.00 55.81 86 PRO A O 1
ATOM 708 N N . GLU A 1 87 ? 29.003 15.078 1.642 1.00 63.91 87 GLU A N 1
ATOM 709 C CA . GLU A 1 87 ? 30.416 14.738 1.697 1.00 63.91 87 GLU A CA 1
ATOM 710 C C . GLU A 1 87 ? 30.739 14.750 3.183 1.00 63.91 87 GLU A C 1
ATOM 712 O O . GLU A 1 87 ? 30.578 15.780 3.847 1.00 63.91 87 GLU A O 1
ATOM 717 N N . GLU A 1 88 ? 31.076 13.580 3.728 1.00 66.44 88 GLU A N 1
ATOM 718 C CA . GLU A 1 88 ? 31.570 13.498 5.089 1.00 66.44 88 GLU A CA 1
ATOM 719 C C . GLU A 1 88 ? 32.689 14.529 5.179 1.00 66.44 88 GLU A C 1
ATOM 721 O O . GLU A 1 88 ? 33.626 14.504 4.374 1.00 66.44 88 GLU A O 1
ATOM 726 N N . ALA A 1 89 ? 32.530 15.501 6.083 1.00 68.00 89 ALA A N 1
ATOM 727 C CA . ALA A 1 89 ? 33.484 16.586 6.221 1.00 68.00 89 ALA A CA 1
ATOM 728 C C . ALA A 1 89 ? 34.879 15.967 6.313 1.00 68.00 89 ALA A C 1
ATOM 730 O O . ALA A 1 89 ? 35.128 1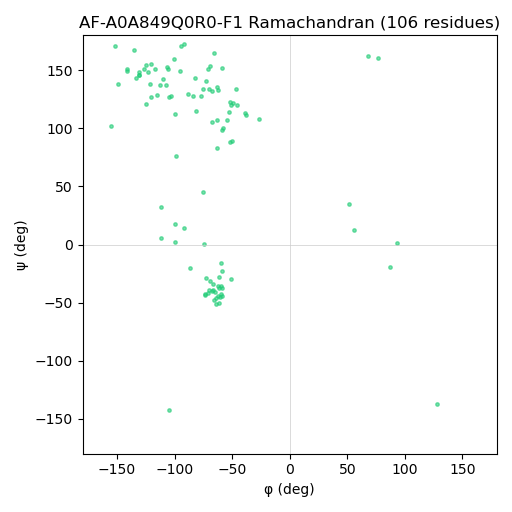5.116 7.173 1.00 68.00 89 ALA A O 1
ATOM 731 N N . THR A 1 90 ? 35.774 16.341 5.396 1.00 80.31 90 THR A N 1
ATOM 732 C CA . THR A 1 90 ? 37.102 15.732 5.380 1.00 80.31 90 THR A CA 1
ATOM 733 C C . THR A 1 90 ? 37.783 15.990 6.728 1.00 80.31 90 THR A C 1
ATOM 735 O O . THR A 1 90 ? 37.510 17.013 7.370 1.00 80.31 90 THR A O 1
ATOM 738 N N . PRO A 1 91 ? 38.702 15.117 7.178 1.00 79.62 91 PRO A N 1
ATOM 739 C CA . PRO A 1 91 ? 39.413 15.320 8.442 1.00 79.62 91 PRO A CA 1
ATOM 740 C C . PRO A 1 91 ? 40.054 16.713 8.557 1.00 79.62 91 PRO A C 1
ATOM 742 O O . PRO A 1 91 ? 40.139 17.282 9.641 1.00 79.62 91 PRO A O 1
ATOM 745 N N . GLU A 1 92 ? 40.444 17.301 7.424 1.00 82.06 92 GLU A N 1
ATOM 746 C CA . GLU A 1 92 ? 40.989 18.655 7.340 1.00 82.06 92 GLU A CA 1
ATOM 747 C C . GLU A 1 92 ? 39.938 19.749 7.603 1.00 82.06 92 GLU A C 1
ATOM 749 O O . GLU A 1 92 ? 40.221 20.730 8.294 1.00 82.06 92 GLU A O 1
ATOM 754 N N . GLN A 1 93 ? 38.708 19.579 7.106 1.00 81.25 93 GLN A N 1
ATOM 755 C CA . GLN A 1 93 ? 37.598 20.497 7.384 1.00 81.25 93 GLN A CA 1
ATOM 756 C C . GLN A 1 93 ? 37.191 20.450 8.862 1.00 81.25 93 GLN A C 1
ATOM 758 O O . GLN A 1 93 ? 36.952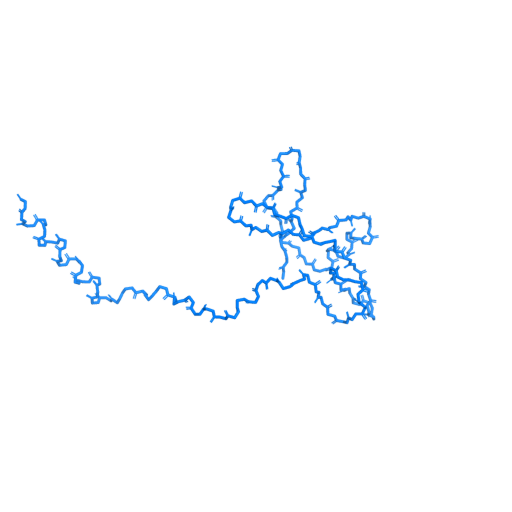 21.504 9.457 1.00 81.25 93 GLN A O 1
ATOM 763 N N . ILE A 1 94 ? 37.184 19.256 9.466 1.00 86.56 94 ILE A N 1
ATOM 764 C CA . ILE A 1 94 ? 36.904 19.059 10.897 1.00 86.56 94 ILE A CA 1
ATOM 765 C C . ILE A 1 94 ? 37.989 19.733 11.744 1.00 86.56 94 ILE A C 1
ATOM 767 O O . ILE A 1 94 ? 37.673 20.586 12.574 1.00 86.56 94 ILE A O 1
ATOM 771 N N . ALA A 1 95 ? 39.265 19.455 11.461 1.00 88.12 95 ALA A N 1
ATOM 772 C CA . ALA A 1 95 ? 40.389 20.053 12.183 1.00 88.12 95 ALA A CA 1
ATOM 773 C C . ALA A 1 95 ? 40.384 21.590 12.099 1.00 88.12 95 ALA A C 1
ATOM 775 O O . ALA A 1 95 ? 40.684 22.287 13.072 1.00 88.12 95 ALA A O 1
ATOM 776 N N . ARG A 1 96 ? 39.996 22.151 10.946 1.00 89.69 96 ARG A N 1
ATOM 777 C CA . ARG A 1 96 ? 39.879 23.604 10.768 1.00 89.69 96 ARG A CA 1
ATOM 778 C C . ARG A 1 96 ? 38.722 24.204 11.570 1.00 89.69 96 ARG A C 1
ATOM 780 O O . ARG A 1 96 ? 38.810 25.366 11.974 1.00 89.69 96 ARG A O 1
ATOM 787 N N . LEU A 1 97 ? 37.638 23.460 11.783 1.00 87.88 97 LEU A N 1
ATOM 788 C CA . LEU A 1 97 ? 36.516 23.898 12.613 1.00 87.88 97 LEU A CA 1
ATOM 789 C C . LEU A 1 97 ? 36.892 23.857 14.100 1.00 87.88 97 LEU A C 1
ATOM 791 O O . LEU A 1 97 ? 36.666 24.833 14.812 1.00 87.88 97 LEU A O 1
ATOM 795 N N . GLU A 1 98 ? 37.560 22.789 14.537 1.00 90.94 98 GLU A N 1
ATOM 796 C CA . GLU A 1 98 ? 38.074 22.644 15.905 1.00 90.94 98 GLU A CA 1
ATOM 797 C C . GLU A 1 98 ? 39.067 23.760 16.260 1.00 90.94 98 GLU A C 1
ATOM 799 O O . GLU A 1 98 ? 38.964 24.374 17.322 1.00 90.94 98 GLU A O 1
ATOM 804 N N . GLN A 1 99 ? 39.970 24.114 15.338 1.00 89.12 99 GLN A N 1
ATOM 805 C CA . GLN A 1 99 ? 40.885 25.247 15.521 1.00 89.12 99 GLN A CA 1
ATOM 806 C C . GLN A 1 99 ? 40.159 26.592 15.659 1.00 89.12 99 GLN A C 1
ATOM 808 O O . GLN A 1 99 ? 40.611 27.471 16.397 1.00 89.12 99 GLN A O 1
ATOM 813 N N . GLN A 1 100 ? 39.046 26.781 14.944 1.00 91.69 100 GLN A N 1
ATOM 814 C CA . GLN A 1 100 ? 38.246 28.004 15.044 1.00 91.69 100 GLN A CA 1
ATOM 815 C C . GLN A 1 100 ? 37.507 28.078 16.381 1.00 91.69 100 GLN A C 1
ATOM 817 O O . GLN A 1 100 ? 37.501 29.146 16.994 1.00 91.69 100 GLN A O 1
ATOM 822 N N . ILE A 1 101 ? 36.950 26.957 16.850 1.00 92.62 101 ILE A N 1
ATOM 823 C CA . ILE A 1 101 ? 36.286 26.853 18.157 1.00 92.62 101 ILE A CA 1
ATOM 824 C C . ILE A 1 101 ? 37.288 27.153 19.277 1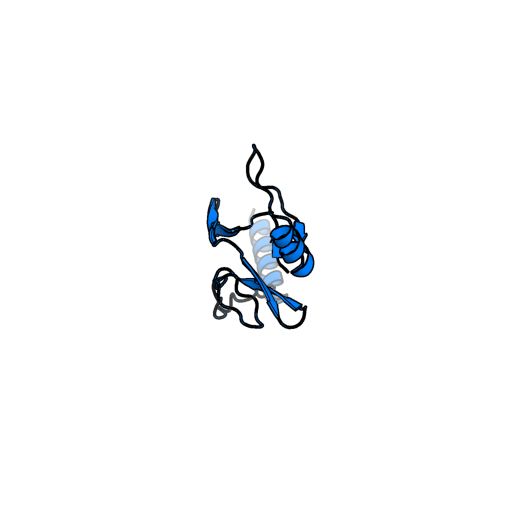.00 92.62 101 ILE A C 1
ATOM 826 O O . ILE A 1 101 ? 37.051 28.063 20.068 1.00 92.62 101 ILE A O 1
ATOM 830 N N . ALA A 1 102 ? 38.461 26.514 19.266 1.00 90.19 102 ALA A N 1
ATOM 831 C CA . ALA A 1 102 ? 39.497 26.739 20.276 1.00 90.19 102 ALA A CA 1
ATOM 832 C C . ALA A 1 102 ? 39.976 28.204 20.325 1.00 90.19 102 ALA A C 1
ATOM 834 O O . ALA A 1 102 ? 40.246 28.752 21.393 1.00 90.19 102 ALA A O 1
ATOM 835 N N . LYS A 1 103 ? 40.048 28.876 19.167 1.00 87.75 103 LYS A N 1
ATOM 836 C CA . LYS A 1 103 ? 40.423 30.297 19.073 1.00 87.75 103 LYS A CA 1
ATOM 837 C C . LYS A 1 103 ? 39.330 31.247 19.576 1.00 87.75 103 LYS A C 1
ATOM 839 O O . LYS A 1 103 ? 39.640 32.361 20.000 1.00 87.75 103 LYS A O 1
ATOM 844 N N . LEU A 1 104 ? 38.064 30.850 19.474 1.00 87.88 104 LEU A N 1
ATOM 845 C CA . LEU A 1 104 ? 36.927 31.585 20.031 1.00 87.88 104 LEU A CA 1
ATOM 846 C C . LEU A 1 104 ? 36.884 31.435 21.556 1.00 87.88 104 LEU A C 1
ATOM 848 O O . LEU A 1 104 ? 36.711 32.434 22.249 1.00 87.88 104 LEU A O 1
ATOM 852 N N . GLU A 1 105 ? 37.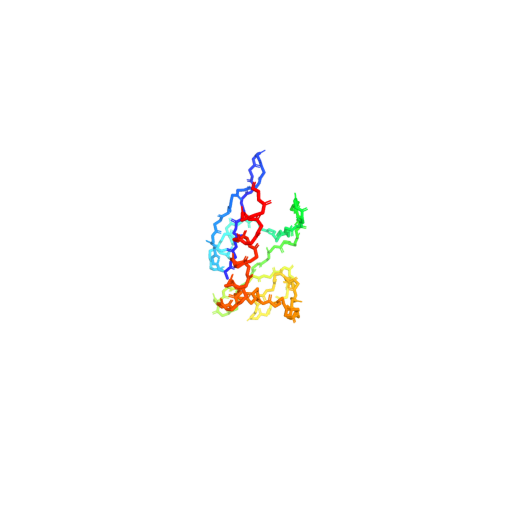122 30.226 22.064 1.00 85.31 105 GLU A N 1
ATOM 853 C CA . GLU A 1 105 ? 37.178 29.937 23.502 1.00 85.31 105 GLU A CA 1
ATOM 854 C C . GLU A 1 105 ? 38.373 30.604 24.189 1.00 85.31 105 GLU A C 1
ATOM 856 O O . GLU A 1 105 ? 38.242 31.083 25.308 1.00 85.31 105 GLU A O 1
ATOM 861 N N . SER A 1 106 ? 39.516 30.741 23.508 1.00 79.19 106 SER A N 1
ATOM 862 C CA . SER A 1 106 ? 40.680 31.460 24.048 1.00 79.19 106 SER A CA 1
ATOM 863 C C . SER A 1 106 ? 40.529 32.990 24.055 1.00 79.19 106 SER A C 1
ATOM 865 O O . SER A 1 106 ? 41.493 33.696 24.357 1.00 79.19 106 SER A O 1
ATOM 867 N N . LYS A 1 107 ? 39.386 33.521 23.600 1.00 74.81 107 LYS A N 1
ATOM 868 C CA . LYS A 1 107 ? 39.114 34.963 23.481 1.00 74.81 107 LYS A CA 1
ATOM 869 C C . LYS A 1 107 ? 38.041 35.452 24.467 1.00 74.81 107 LYS A C 1
ATOM 871 O O . LYS A 1 107 ? 37.648 36.617 24.385 1.00 74.81 107 LYS A O 1
ATOM 876 N N . ILE A 1 108 ? 37.590 34.570 25.360 1.00 57.62 108 ILE A N 1
ATOM 877 C CA . ILE A 1 108 ? 36.711 34.826 26.512 1.00 57.62 108 ILE A CA 1
ATOM 878 C C . ILE A 1 108 ? 37.566 34.730 27.777 1.00 57.62 108 ILE A C 1
ATOM 880 O O . ILE A 1 108 ? 37.356 35.573 28.676 1.00 57.62 108 ILE A O 1
#

Nearest PDB structures (foldseek):
  3p1x-assembly3_A  TM=3.150E-01  e=8.630E+00  Homo sapiens

pLDDT: mean 83.52, std 14.69, range [43.88, 96.12]

Solvent-accessible surface area (backbone atoms only — not comparable to full-atom values): 6970 Å² total; per-residue (Å²): 132,48,75,47,63,49,85,51,100,90,47,68,51,96,50,45,82,44,52,71,66,59,54,43,52,42,42,76,73,70,49,85,5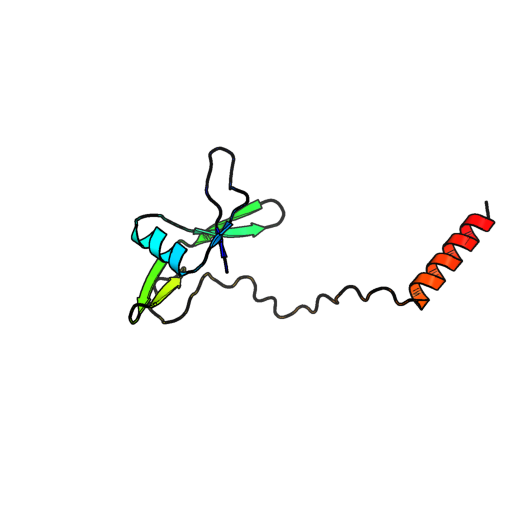0,62,46,71,43,83,48,94,97,43,79,42,84,57,49,53,57,40,66,53,68,61,97,83,46,77,37,46,22,49,59,90,75,93,56,102,59,67,41,80,68,81,67,77,77,68,68,77,71,75,68,72,69,80,73,73,73,47,73,67,57,50,53,55,48,53,54,50,50,55,56,55,62,76,72,113

Mean predicted aligned error: 13.67 Å

Sequence (108 aa):
MAKRHEDSDTGITNGKFVDRIKTSFDIANGLSYITIYNRISTWKKGNKIHFFRIHGEPYVRIDQNKVNQDYLEDILKVESLAIPEPEEATPEQIARLEQQIAKLESKI

Radius of gyration: 23.67 Å; Cα contacts (8 Å, |Δi|>4): 110; chains: 1; bounding box: 53×54×45 Å